Protein AF-A0A943AVC8-F1 (afdb_monomer_lite)

Foldseek 3Di:
DPPDDDDDDDADPDAALDPVLVCQLVVLVVQLVVLVVLLVVCPPPPDPVSNVVSVVSNVVSVVSSVRSVVNNCVNVVPDPVNVVVVVVVVVVVCVVVVND

Sequence (100 aa):
MTDGYLLNLRTFREVRDDKAQALKPLEEAAEVFGAWQELDSMRRSPFFSAWRDMRDDLIDECLDTVQATVNLLAAVGATQGEVDDAIRRMDERNGSRGRL

pLDDT: mean 92.87, std 8.9, range [49.62, 98.69]

Radius of gyration: 16.61 Å; chains: 1; bounding box: 35×37×43 Å

Secondary structure (DSSP, 8-state):
---------PPPSS---SHHHHHHHHHHHHHHHHHHHHHHHTTT-S-HHHHHHHHHHHHHHHHHHHHHHHHHHHHTT--HHHHHHHHHHHHHHHHTTT--

Structure (mmCIF, N/CA/C/O backbone):
data_AF-A0A943AVC8-F1
#
_entry.id   AF-A0A943AVC8-F1
#
loop_
_atom_site.group_PDB
_atom_site.id
_atom_site.type_symbol
_atom_site.label_atom_id
_atom_site.label_alt_id
_atom_site.label_comp_id
_atom_site.label_asym_id
_atom_site.label_entity_id
_atom_site.label_seq_id
_atom_site.pdbx_PDB_ins_code
_atom_site.Cartn_x
_atom_site.Cartn_y
_atom_site.Cartn_z
_atom_site.occupancy
_atom_site.B_iso_or_equiv
_atom_site.auth_seq_id
_atom_site.auth_comp_id
_atom_site.auth_asym_id
_atom_site.auth_atom_id
_atom_site.pdbx_PDB_model_num
ATOM 1 N N . MET A 1 1 ? 9.608 23.648 0.304 1.00 49.62 1 MET A N 1
ATOM 2 C CA . MET A 1 1 ? 9.099 22.336 0.737 1.00 49.62 1 MET A CA 1
ATOM 3 C C . MET A 1 1 ? 8.205 21.864 -0.381 1.00 49.62 1 MET A C 1
ATOM 5 O O . MET A 1 1 ? 7.349 22.631 -0.791 1.00 49.62 1 MET A O 1
ATOM 9 N N . THR A 1 2 ? 8.491 20.720 -0.990 1.00 51.84 2 THR A N 1
ATOM 10 C CA . THR A 1 2 ? 7.509 20.098 -1.880 1.00 51.84 2 THR A CA 1
ATOM 11 C C . THR A 1 2 ? 6.411 19.569 -0.980 1.00 51.84 2 THR A C 1
ATOM 13 O O . THR A 1 2 ? 6.636 18.598 -0.261 1.00 51.84 2 THR A O 1
ATOM 16 N N . ASP A 1 3 ? 5.285 20.273 -0.957 1.00 62.28 3 ASP A N 1
ATOM 17 C CA . ASP A 1 3 ? 4.059 19.801 -0.330 1.00 62.28 3 ASP A CA 1
ATOM 18 C C . ASP A 1 3 ? 3.796 18.400 -0.895 1.00 62.28 3 ASP A C 1
ATOM 20 O O . ASP A 1 3 ? 3.771 18.216 -2.114 1.00 62.28 3 ASP A O 1
ATOM 24 N N . GLY A 1 4 ? 3.766 17.390 -0.025 1.00 72.50 4 GLY A N 1
ATOM 25 C CA . GLY A 1 4 ? 3.562 16.004 -0.436 1.00 72.50 4 GLY A CA 1
ATOM 26 C C . GLY A 1 4 ? 2.222 15.802 -1.152 1.00 72.50 4 GLY A C 1
ATOM 27 O O . GLY A 1 4 ? 1.462 16.733 -1.409 1.00 72.50 4 GLY A O 1
ATOM 28 N N . TYR A 1 5 ? 1.893 14.554 -1.463 1.00 81.88 5 TYR A N 1
ATOM 29 C CA . TYR A 1 5 ? 0.612 14.233 -2.087 1.00 81.88 5 TYR A CA 1
ATOM 30 C C . TYR A 1 5 ? -0.495 14.113 -1.033 1.00 81.88 5 TYR A C 1
ATOM 32 O O . TYR A 1 5 ? -0.310 13.447 -0.016 1.00 81.88 5 TYR A O 1
ATOM 40 N N . LEU A 1 6 ? -1.664 14.702 -1.301 1.00 85.44 6 LEU A N 1
ATOM 41 C CA . LEU A 1 6 ? -2.903 14.376 -0.593 1.00 85.44 6 LEU A CA 1
ATOM 42 C C . LEU A 1 6 ? -3.672 13.343 -1.422 1.00 85.44 6 LEU A C 1
ATOM 44 O O . LEU A 1 6 ? -4.134 13.652 -2.520 1.00 85.44 6 LEU A O 1
ATOM 48 N N . LEU A 1 7 ? -3.810 12.125 -0.904 1.00 87.62 7 LEU A N 1
ATOM 49 C CA . LEU A 1 7 ? -4.532 11.041 -1.571 1.00 87.62 7 LEU A CA 1
ATOM 50 C C . LEU A 1 7 ? -5.940 10.914 -0.978 1.00 87.62 7 LEU A C 1
ATOM 52 O O . LEU A 1 7 ? -6.090 10.702 0.222 1.00 87.62 7 LEU A O 1
ATOM 56 N N . ASN A 1 8 ? -6.971 11.031 -1.818 1.00 89.75 8 ASN A N 1
ATOM 57 C CA . ASN A 1 8 ? -8.368 10.793 -1.446 1.00 89.75 8 ASN A CA 1
ATOM 58 C C . ASN A 1 8 ? -8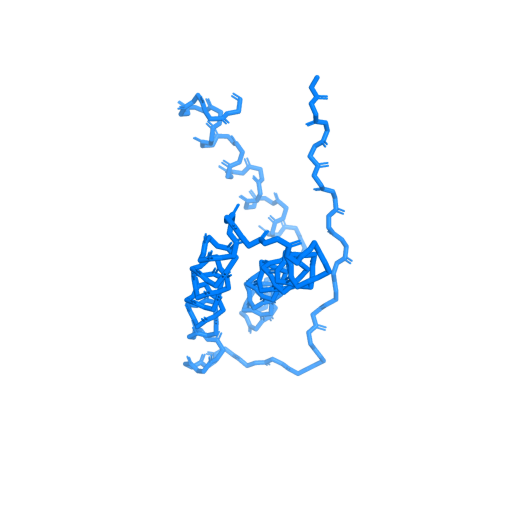.886 9.570 -2.211 1.00 89.75 8 ASN A C 1
ATOM 60 O O . ASN A 1 8 ? -9.223 9.664 -3.392 1.00 89.75 8 ASN A O 1
ATOM 64 N N . LEU A 1 9 ? -8.896 8.421 -1.539 1.00 89.81 9 LEU A N 1
ATOM 65 C CA . LEU A 1 9 ? -9.182 7.114 -2.125 1.00 89.81 9 LEU A CA 1
ATOM 66 C C . LEU A 1 9 ? -10.428 6.508 -1.477 1.00 89.81 9 LEU A C 1
ATOM 68 O O . LEU A 1 9 ? -10.741 6.774 -0.318 1.00 89.81 9 LEU A O 1
ATOM 72 N N . ARG A 1 10 ? -11.140 5.667 -2.229 1.00 93.69 10 ARG A N 1
ATOM 73 C CA . ARG A 1 10 ? -12.274 4.893 -1.711 1.00 93.69 10 ARG A CA 1
ATOM 74 C C . ARG A 1 10 ? -11.827 3.464 -1.454 1.00 93.69 10 ARG A C 1
ATOM 76 O O . ARG A 1 10 ? -11.099 2.896 -2.257 1.00 93.69 10 ARG A O 1
ATOM 83 N N . THR A 1 11 ? -12.308 2.864 -0.377 1.00 95.56 11 THR A N 1
ATOM 84 C CA . THR A 1 11 ? -12.153 1.425 -0.147 1.00 95.56 11 THR A CA 1
ATOM 85 C C . THR A 1 11 ? -13.081 0.634 -1.066 1.00 95.56 11 THR A C 1
ATOM 87 O O . THR A 1 11 ? -14.071 1.156 -1.598 1.00 95.56 11 THR A O 1
ATOM 90 N N . PHE A 1 12 ? -12.773 -0.645 -1.263 1.00 95.31 12 PHE A N 1
ATOM 91 C CA . PHE A 1 12 ? -13.685 -1.554 -1.949 1.00 95.31 12 PHE A CA 1
ATOM 92 C C . PHE A 1 12 ? -14.975 -1.732 -1.141 1.00 95.31 12 PHE A C 1
ATOM 94 O O . PHE A 1 12 ? -14.981 -1.648 0.086 1.00 95.31 12 PHE A O 1
ATOM 101 N N . ARG A 1 13 ? -16.089 -1.977 -1.845 1.00 93.75 13 ARG A N 1
ATOM 102 C CA . ARG A 1 13 ? -17.406 -2.173 -1.210 1.00 93.75 13 ARG A CA 1
ATOM 103 C C . ARG A 1 13 ? -17.430 -3.389 -0.290 1.00 93.75 13 ARG A C 1
ATOM 105 O O . ARG A 1 13 ? -18.134 -3.377 0.712 1.00 93.75 13 ARG A O 1
ATOM 112 N N . GLU A 1 14 ? -16.686 -4.422 -0.665 1.00 93.75 14 GLU A N 1
ATOM 113 C CA . GLU A 1 14 ? -16.579 -5.679 0.060 1.00 93.75 14 GLU A CA 1
ATOM 114 C C . GLU A 1 14 ? -15.099 -5.965 0.299 1.00 93.75 14 GLU A C 1
ATOM 116 O O . GLU A 1 14 ? -14.315 -6.050 -0.644 1.00 93.75 14 GLU A O 1
ATOM 121 N N . VAL A 1 15 ? -14.731 -6.090 1.570 1.00 95.62 15 VAL A N 1
ATOM 122 C CA . VAL A 1 15 ? -13.395 -6.466 2.038 1.00 95.62 15 VAL A CA 1
ATOM 123 C C . VAL A 1 15 ? -13.552 -7.495 3.154 1.00 95.62 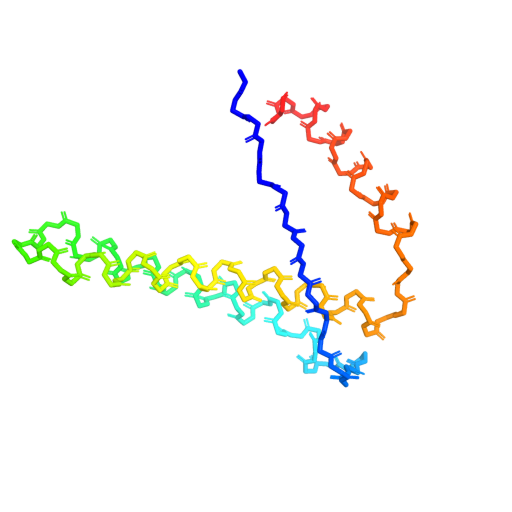15 VAL A C 1
ATOM 125 O O . VAL A 1 15 ? -14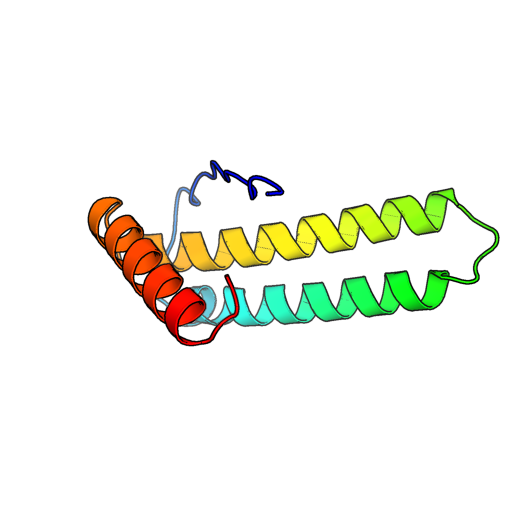.576 -7.518 3.843 1.00 95.62 15 VAL A O 1
ATOM 128 N N . ARG A 1 16 ? -12.564 -8.375 3.317 1.00 95.50 16 ARG A N 1
ATOM 129 C CA . ARG A 1 16 ? -12.553 -9.425 4.347 1.00 95.50 16 ARG A CA 1
ATOM 130 C C . ARG A 1 16 ? -11.189 -9.459 5.006 1.00 95.50 16 ARG A C 1
ATOM 132 O O . ARG A 1 16 ? -10.190 -9.330 4.316 1.00 95.50 16 ARG A O 1
ATOM 139 N N . ASP A 1 17 ? -11.125 -9.655 6.312 1.00 96.25 17 ASP A N 1
ATOM 140 C CA . ASP A 1 17 ? -9.880 -9.766 7.083 1.00 96.25 17 ASP A CA 1
ATOM 141 C C . ASP A 1 17 ? -9.245 -11.163 6.961 1.00 96.25 17 ASP A C 1
ATOM 143 O O . ASP A 1 17 ? -8.782 -11.762 7.930 1.00 96.25 17 ASP A O 1
ATOM 147 N N . ASP A 1 18 ? -9.233 -11.707 5.745 1.00 97.69 18 ASP A N 1
ATOM 148 C CA . ASP A 1 18 ? -8.696 -13.028 5.466 1.00 97.69 18 ASP A CA 1
ATOM 149 C C . ASP A 1 18 ? -7.256 -12.975 4.937 1.00 97.69 18 ASP A C 1
ATOM 151 O O . ASP A 1 18 ? -6.661 -11.924 4.675 1.00 97.69 18 ASP A O 1
ATOM 155 N N . LYS A 1 19 ? -6.668 -14.163 4.781 1.00 97.88 19 LYS A N 1
ATOM 156 C CA . LYS A 1 19 ? -5.303 -14.310 4.276 1.00 97.88 19 LYS A CA 1
ATOM 157 C C . LYS A 1 19 ? -5.126 -13.691 2.886 1.00 97.88 19 LYS A C 1
ATOM 159 O O . LYS A 1 19 ? -4.040 -13.193 2.610 1.00 97.88 19 LYS A O 1
ATOM 164 N N . ALA A 1 20 ? -6.137 -13.745 2.018 1.00 97.25 20 ALA A N 1
ATOM 165 C CA . ALA A 1 20 ? -6.018 -13.207 0.667 1.00 97.25 20 ALA A CA 1
ATOM 166 C C . ALA A 1 20 ? -5.914 -11.678 0.715 1.00 97.25 20 ALA A C 1
ATOM 168 O O . ALA A 1 20 ? -4.997 -11.106 0.131 1.00 97.25 20 ALA A O 1
ATOM 169 N N . GLN A 1 21 ? -6.765 -11.021 1.507 1.00 97.75 21 GLN A N 1
ATOM 170 C CA . GLN A 1 21 ? -6.686 -9.572 1.698 1.00 97.75 21 GLN A CA 1
ATOM 171 C C . GLN A 1 21 ? -5.371 -9.139 2.360 1.00 97.75 21 GLN A C 1
ATOM 173 O O . GLN A 1 21 ? -4.810 -8.110 1.987 1.00 97.75 21 GLN A O 1
ATOM 178 N N . ALA A 1 22 ? -4.866 -9.915 3.325 1.00 97.88 22 ALA A N 1
ATOM 179 C CA . ALA A 1 22 ? -3.602 -9.629 4.003 1.00 97.88 22 ALA A CA 1
ATOM 180 C C . ALA A 1 22 ? -2.364 -9.835 3.109 1.00 97.88 22 ALA A C 1
ATOM 182 O O . ALA A 1 22 ? -1.339 -9.195 3.339 1.00 97.88 22 ALA A O 1
ATOM 183 N N . LEU A 1 23 ? -2.443 -10.718 2.106 1.00 98.50 23 LEU A N 1
ATOM 184 C CA . LEU A 1 23 ? -1.371 -10.930 1.129 1.00 98.50 23 LEU A CA 1
ATOM 185 C C . LEU A 1 23 ? -1.317 -9.829 0.072 1.00 98.50 23 LEU A C 1
ATOM 187 O O . LEU A 1 23 ? -0.223 -9.507 -0.383 1.00 98.50 23 LEU A O 1
ATOM 191 N N . LYS A 1 24 ? -2.458 -9.224 -0.277 1.00 98.25 24 LYS A N 1
ATOM 192 C CA . LYS A 1 24 ? -2.540 -8.289 -1.402 1.00 98.25 24 LYS A CA 1
ATOM 193 C C . LYS A 1 24 ? -1.509 -7.150 -1.342 1.00 98.25 24 LYS A C 1
ATOM 195 O O . LYS A 1 24 ? -0.807 -6.985 -2.327 1.00 98.25 24 LYS A O 1
ATOM 200 N N . PRO A 1 25 ? -1.270 -6.453 -0.208 1.00 98.56 25 PRO A N 1
ATOM 201 C CA . PRO A 1 25 ? -0.231 -5.417 -0.149 1.00 98.56 25 PRO A CA 1
ATOM 202 C C . PRO A 1 25 ? 1.182 -5.900 -0.512 1.00 98.56 25 PRO A C 1
ATOM 204 O O . PRO A 1 25 ? 1.982 -5.115 -1.010 1.00 98.56 25 PRO A O 1
ATOM 207 N N . LEU A 1 26 ? 1.510 -7.169 -0.243 1.00 98.56 26 LEU A N 1
ATOM 208 C CA . LEU A 1 26 ? 2.792 -7.760 -0.634 1.00 98.56 26 LEU A CA 1
ATOM 209 C C . LEU A 1 26 ? 2.834 -8.069 -2.136 1.00 98.56 26 LEU A C 1
ATOM 211 O O . LEU A 1 26 ? 3.883 -7.889 -2.748 1.00 98.56 26 LEU A O 1
ATOM 215 N N . GLU A 1 27 ? 1.725 -8.550 -2.698 1.00 98.69 27 GLU A N 1
ATOM 216 C CA . GLU A 1 27 ? 1.590 -8.830 -4.132 1.00 98.69 27 GLU A CA 1
ATOM 217 C C . GLU A 1 27 ? 1.740 -7.537 -4.946 1.00 98.69 27 GLU A C 1
ATOM 219 O O . GLU A 1 27 ? 2.650 -7.467 -5.766 1.00 98.69 27 GLU A O 1
ATOM 224 N N . GLU A 1 28 ? 0.985 -6.485 -4.608 1.00 98.62 28 GLU A N 1
ATOM 225 C CA . GLU A 1 28 ? 1.083 -5.181 -5.293 1.00 98.62 28 GLU A CA 1
ATOM 226 C C . GLU A 1 28 ? 2.493 -4.578 -5.160 1.00 98.62 28 GLU A C 1
ATOM 228 O O . GLU A 1 28 ? 3.069 -4.049 -6.105 1.00 98.62 28 GLU A O 1
ATOM 233 N N . ALA A 1 29 ? 3.124 -4.703 -3.983 1.00 98.56 29 ALA A N 1
ATOM 234 C CA . ALA A 1 29 ? 4.491 -4.218 -3.794 1.00 98.56 29 ALA A CA 1
ATOM 235 C C . ALA A 1 29 ? 5.515 -4.978 -4.660 1.00 98.56 29 ALA A C 1
ATOM 237 O O . ALA A 1 29 ? 6.558 -4.421 -5.018 1.00 98.56 29 ALA A O 1
ATOM 238 N N . ALA A 1 30 ? 5.250 -6.248 -4.984 1.00 98.69 30 ALA A N 1
ATOM 239 C CA . ALA A 1 30 ? 6.061 -7.006 -5.929 1.00 98.69 30 ALA A CA 1
ATOM 240 C C . ALA A 1 30 ? 5.808 -6.549 -7.376 1.00 98.69 30 ALA A C 1
ATOM 242 O O . ALA A 1 30 ? 6.764 -6.466 -8.150 1.00 98.69 30 ALA A O 1
ATOM 243 N N . GLU A 1 31 ? 4.568 -6.197 -7.718 1.00 98.62 31 GLU A N 1
ATOM 244 C CA . GLU A 1 31 ? 4.188 -5.650 -9.027 1.00 98.62 31 GLU A CA 1
ATOM 245 C C . GLU A 1 31 ? 4.819 -4.265 -9.262 1.00 98.62 31 GLU A C 1
ATOM 247 O O . GLU A 1 31 ? 5.431 -4.055 -10.309 1.00 98.62 31 GLU A O 1
ATOM 252 N N . VAL A 1 32 ? 4.888 -3.395 -8.241 1.00 98.69 32 VAL A N 1
ATOM 253 C CA . VAL A 1 32 ? 5.680 -2.143 -8.279 1.00 98.69 32 VAL A CA 1
ATOM 254 C C . VAL A 1 32 ? 7.133 -2.404 -8.673 1.00 98.69 32 VAL A C 1
ATOM 256 O O . VAL A 1 32 ? 7.713 -1.680 -9.489 1.00 98.69 32 VAL A O 1
ATOM 259 N N . PHE A 1 33 ? 7.756 -3.426 -8.080 1.00 98.25 33 PHE A N 1
ATOM 260 C CA . PHE A 1 33 ? 9.134 -3.768 -8.418 1.00 98.25 33 PHE A CA 1
ATOM 261 C C . PHE A 1 33 ? 9.247 -4.275 -9.861 1.00 98.25 33 PHE A C 1
ATOM 263 O O . PHE A 1 33 ? 10.165 -3.857 -10.567 1.00 98.25 33 PHE A O 1
ATOM 270 N N . GLY A 1 34 ? 8.306 -5.108 -10.312 1.00 97.81 34 GLY A N 1
ATOM 271 C CA . GLY A 1 34 ? 8.221 -5.573 -11.698 1.00 97.81 34 GLY A CA 1
ATOM 272 C C . GLY A 1 34 ? 8.104 -4.418 -12.697 1.00 97.81 34 GLY A C 1
ATOM 273 O O . GLY A 1 34 ? 8.955 -4.285 -13.577 1.00 97.81 34 GLY A O 1
ATOM 274 N N . ALA A 1 35 ? 7.139 -3.518 -12.499 1.00 97.38 35 ALA A N 1
ATOM 275 C CA . ALA A 1 35 ? 6.940 -2.343 -13.346 1.00 97.38 35 ALA A CA 1
ATOM 276 C C . ALA A 1 35 ? 8.180 -1.433 -13.377 1.00 97.38 35 ALA A C 1
ATOM 278 O O . ALA A 1 35 ? 8.571 -0.911 -14.425 1.00 97.38 35 ALA A O 1
ATOM 279 N N . TRP A 1 36 ? 8.881 -1.287 -12.246 1.00 97.56 36 TRP A N 1
ATOM 280 C CA . TRP A 1 36 ? 10.145 -0.553 -12.221 1.00 97.56 36 TRP A CA 1
ATOM 281 C C . TRP A 1 36 ? 11.234 -1.227 -13.070 1.00 97.56 36 TRP A C 1
ATOM 283 O O . TRP A 1 36 ? 11.969 -0.526 -13.771 1.00 97.56 36 TRP A O 1
ATOM 293 N N . GLN A 1 37 ? 11.353 -2.560 -13.034 1.00 96.44 37 GLN A N 1
ATOM 294 C CA . GLN A 1 37 ? 12.326 -3.290 -13.858 1.00 96.44 37 GLN A CA 1
ATOM 295 C C . GLN A 1 37 ? 12.047 -3.096 -15.351 1.00 96.44 37 GLN A C 1
ATOM 297 O O . GLN A 1 37 ? 12.980 -2.881 -16.133 1.00 96.44 37 GLN A O 1
ATOM 302 N N . GLU A 1 38 ? 10.777 -3.128 -15.747 1.00 93.38 38 GLU A N 1
ATOM 303 C CA . GLU A 1 38 ? 10.373 -2.877 -17.128 1.00 93.38 38 GLU A CA 1
ATOM 304 C C . GLU A 1 38 ? 10.703 -1.438 -17.551 1.00 93.38 38 GLU A C 1
ATOM 306 O O . GLU A 1 38 ? 11.345 -1.230 -18.588 1.00 93.38 38 GLU A O 1
ATOM 311 N N . LEU A 1 39 ? 10.394 -0.447 -16.708 1.00 93.00 39 LEU A N 1
ATOM 312 C CA . LEU A 1 39 ? 10.739 0.956 -16.951 1.00 93.00 39 LEU A CA 1
ATOM 313 C C . LEU A 1 39 ? 12.256 1.175 -17.069 1.00 93.00 39 LEU A C 1
ATOM 315 O O . LEU A 1 39 ? 12.714 1.899 -17.961 1.00 93.00 39 LEU A O 1
ATOM 319 N N . ASP A 1 40 ? 13.051 0.561 -16.188 1.00 92.62 40 ASP A N 1
ATOM 320 C CA . ASP A 1 40 ? 14.513 0.679 -16.211 1.00 92.62 40 ASP A CA 1
ATOM 321 C C . ASP A 1 40 ? 15.112 0.039 -17.471 1.00 92.62 40 ASP A C 1
ATOM 323 O O . ASP A 1 40 ? 15.999 0.625 -18.101 1.00 92.62 40 ASP A O 1
ATOM 327 N N . SER A 1 41 ? 14.562 -1.093 -17.925 1.00 89.38 41 SER A N 1
ATOM 328 C CA . SER A 1 41 ? 14.977 -1.735 -19.180 1.00 89.38 41 SER A CA 1
ATOM 329 C C . SER A 1 41 ? 14.797 -0.816 -20.400 1.00 89.38 41 SER A C 1
ATOM 331 O O . SER A 1 41 ? 15.607 -0.833 -21.333 1.00 89.38 41 SER A O 1
ATOM 333 N N . MET A 1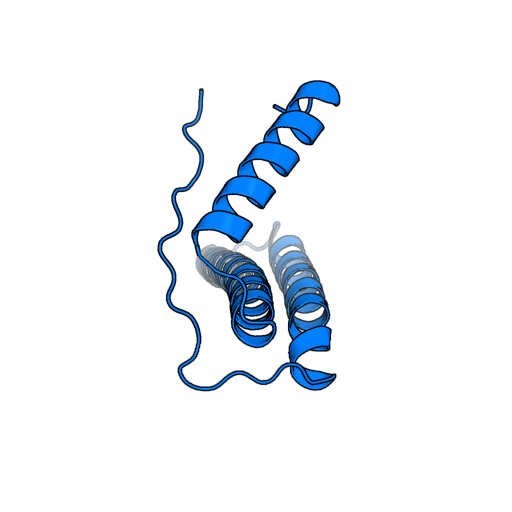 42 ? 13.794 0.068 -20.354 1.00 85.62 42 MET A N 1
ATOM 334 C CA . MET A 1 42 ? 13.474 1.035 -21.405 1.00 85.62 42 MET A CA 1
ATOM 335 C C . MET A 1 42 ? 14.230 2.360 -21.275 1.00 85.62 42 MET A C 1
ATOM 337 O O . MET A 1 42 ? 14.139 3.205 -22.165 1.00 85.62 42 MET A O 1
ATOM 341 N N . ARG A 1 43 ? 15.035 2.561 -20.224 1.00 80.12 43 ARG A N 1
ATOM 342 C CA . ARG A 1 43 ? 15.726 3.835 -19.943 1.00 80.12 43 ARG A CA 1
ATOM 343 C C . ARG A 1 43 ? 16.664 4.301 -21.066 1.00 80.12 43 ARG A C 1
ATOM 345 O O . ARG A 1 43 ? 16.980 5.485 -21.151 1.00 80.12 43 ARG A O 1
ATOM 352 N N . ARG A 1 44 ? 17.124 3.383 -21.924 1.00 80.62 44 ARG A N 1
ATOM 353 C CA . ARG A 1 44 ? 17.963 3.671 -23.106 1.00 80.62 44 ARG A CA 1
ATOM 354 C C . ARG A 1 44 ? 17.237 3.471 -24.442 1.00 80.62 44 ARG A C 1
ATOM 356 O O . ARG A 1 44 ? 17.875 3.542 -25.490 1.00 80.62 44 ARG A O 1
ATOM 363 N N . SER A 1 45 ? 15.936 3.192 -24.414 1.00 80.19 45 SER A N 1
ATOM 364 C CA . SER A 1 45 ? 15.129 2.990 -25.614 1.00 80.19 45 SER A CA 1
ATOM 365 C C . SER A 1 45 ? 14.957 4.309 -26.381 1.00 80.19 45 SER A C 1
ATOM 367 O O . SER A 1 45 ? 14.724 5.348 -25.761 1.00 80.19 45 SER A O 1
ATOM 369 N N . PRO A 1 46 ? 15.026 4.305 -27.725 1.00 80.88 46 PRO A N 1
ATOM 370 C CA . PRO A 1 46 ? 14.710 5.483 -28.532 1.00 80.88 46 PRO A CA 1
ATOM 371 C C . PRO A 1 46 ? 13.195 5.767 -28.610 1.00 80.88 46 PRO A C 1
ATOM 373 O O . PRO A 1 46 ? 12.795 6.801 -29.146 1.00 80.88 46 PRO A O 1
ATOM 376 N N . PHE A 1 47 ? 12.341 4.872 -28.097 1.00 84.31 47 PHE A N 1
ATOM 377 C CA . PHE A 1 47 ? 10.883 4.982 -28.181 1.00 84.31 47 PHE A CA 1
ATOM 378 C C . PHE A 1 47 ? 10.289 5.660 -26.938 1.00 84.31 47 PHE A C 1
ATOM 380 O O . PHE A 1 47 ? 9.983 5.014 -25.939 1.00 84.31 47 PHE A O 1
ATOM 387 N N . PHE A 1 48 ? 10.088 6.978 -27.015 1.00 79.31 48 PHE A N 1
ATOM 388 C CA . PHE A 1 48 ? 9.583 7.787 -25.897 1.00 79.31 48 PHE A CA 1
ATOM 389 C C . PHE A 1 48 ? 8.151 7.435 -25.448 1.00 79.31 48 PHE A C 1
ATOM 391 O O . PHE A 1 48 ? 7.842 7.567 -24.267 1.00 79.31 48 PHE A O 1
ATOM 398 N N . SER A 1 49 ? 7.279 6.983 -26.357 1.00 83.56 49 SER A N 1
ATOM 399 C CA . SER A 1 49 ? 5.912 6.570 -26.001 1.00 83.56 49 SER A CA 1
ATOM 400 C C . SER A 1 49 ? 5.912 5.342 -25.091 1.00 83.56 49 SER A C 1
ATOM 402 O O . SER A 1 49 ? 5.305 5.387 -24.033 1.00 83.56 49 SER A O 1
ATOM 404 N N . ALA A 1 50 ? 6.698 4.317 -25.432 1.00 79.12 50 ALA A N 1
ATOM 405 C CA . ALA A 1 50 ? 6.818 3.103 -24.625 1.00 79.12 50 ALA A CA 1
ATOM 406 C C . ALA A 1 50 ? 7.365 3.386 -23.216 1.00 79.12 50 ALA A C 1
ATOM 408 O O . ALA A 1 50 ? 6.953 2.759 -22.249 1.00 79.12 50 ALA A O 1
ATOM 409 N N . TRP A 1 51 ? 8.276 4.358 -23.082 1.00 86.19 51 TRP A N 1
ATOM 410 C CA . TRP A 1 51 ? 8.755 4.788 -21.767 1.00 86.19 51 TRP A CA 1
ATOM 411 C C . TRP A 1 51 ? 7.668 5.489 -20.943 1.00 86.19 51 TRP A C 1
ATOM 413 O O . TRP A 1 51 ? 7.618 5.314 -19.728 1.00 86.19 51 TRP A O 1
ATOM 423 N N . ARG A 1 52 ? 6.818 6.303 -21.584 1.00 86.56 52 ARG A N 1
ATOM 424 C CA . ARG A 1 52 ? 5.710 6.980 -20.901 1.00 86.56 52 ARG A CA 1
ATOM 425 C C . ARG A 1 52 ? 4.694 5.966 -20.389 1.00 86.56 52 ARG A C 1
ATOM 427 O O . ARG A 1 52 ? 4.361 6.049 -19.216 1.00 86.56 52 ARG A O 1
ATOM 434 N N . ASP A 1 53 ? 4.274 5.034 -21.239 1.00 88.62 53 ASP A N 1
ATOM 435 C CA . ASP A 1 53 ? 3.290 4.010 -20.876 1.00 88.62 53 ASP A CA 1
ATOM 436 C C . ASP A 1 53 ? 3.791 3.214 -19.657 1.00 88.62 53 ASP A C 1
ATOM 438 O O . ASP A 1 53 ? 3.133 3.175 -18.627 1.00 88.62 53 ASP A O 1
ATOM 442 N N . MET A 1 54 ? 5.050 2.769 -19.689 1.00 90.75 54 MET A N 1
ATOM 443 C CA . MET A 1 54 ? 5.663 2.026 -18.581 1.00 90.75 54 MET A CA 1
ATOM 444 C C . MET A 1 54 ? 5.835 2.844 -17.290 1.00 90.75 54 MET A C 1
ATOM 446 O O . MET A 1 54 ? 5.895 2.315 -16.179 1.00 90.75 54 MET A O 1
ATOM 450 N N . ARG A 1 55 ? 5.978 4.167 -17.414 1.00 94.31 55 ARG A N 1
ATOM 451 C CA . ARG A 1 55 ? 6.018 5.056 -16.251 1.00 94.31 55 ARG A CA 1
ATOM 452 C C . ARG A 1 55 ? 4.636 5.172 -15.618 1.00 94.31 55 ARG A C 1
ATOM 454 O O . ARG A 1 55 ? 4.566 5.285 -14.396 1.00 94.31 55 ARG A O 1
ATOM 461 N N . ASP A 1 56 ? 3.592 5.224 -16.435 1.00 95.38 56 ASP A N 1
ATOM 462 C CA . ASP A 1 56 ? 2.217 5.281 -15.955 1.00 95.38 56 ASP A CA 1
ATOM 463 C C . ASP A 1 56 ? 1.852 3.945 -15.283 1.00 95.38 56 ASP A C 1
ATOM 465 O O . ASP A 1 56 ? 1.375 3.984 -14.153 1.00 95.38 56 ASP A O 1
ATOM 469 N N . ASP A 1 57 ? 2.267 2.802 -15.847 1.00 96.38 57 ASP A N 1
ATOM 470 C CA . ASP A 1 57 ? 2.131 1.481 -15.208 1.00 96.38 57 ASP A CA 1
ATOM 471 C C . ASP A 1 57 ? 2.794 1.449 -13.818 1.00 96.38 57 ASP A C 1
ATOM 473 O O . ASP A 1 57 ? 2.170 1.088 -12.827 1.00 96.38 57 ASP A O 1
ATOM 477 N N . LEU A 1 58 ? 4.038 1.934 -13.685 1.00 97.75 58 LEU A N 1
ATOM 478 C CA . LEU A 1 58 ? 4.701 2.021 -12.374 1.00 97.75 58 LEU A CA 1
ATOM 479 C C . LEU A 1 58 ? 3.929 2.895 -11.366 1.00 97.75 58 LEU A C 1
ATOM 481 O O . LEU A 1 58 ? 3.978 2.639 -10.160 1.00 97.75 58 LEU A O 1
ATOM 485 N N . ILE A 1 59 ? 3.270 3.961 -11.826 1.00 97.06 59 ILE A N 1
ATOM 486 C CA . ILE A 1 59 ? 2.455 4.815 -10.954 1.00 97.06 59 ILE A CA 1
ATOM 487 C C . ILE A 1 59 ? 1.189 4.074 -10.532 1.00 97.06 59 ILE A C 1
ATOM 489 O O . ILE A 1 59 ? 0.852 4.129 -9.350 1.00 97.06 59 ILE A O 1
ATOM 493 N N . ASP A 1 60 ? 0.529 3.378 -11.450 1.00 97.75 60 ASP A N 1
ATOM 494 C CA . ASP A 1 60 ? -0.676 2.607 -11.156 1.00 97.75 60 ASP A CA 1
ATOM 495 C C . ASP A 1 60 ? -0.379 1.514 -10.120 1.00 97.75 60 ASP A C 1
ATOM 497 O O . ASP A 1 60 ? -1.029 1.494 -9.077 1.00 97.75 60 ASP A O 1
ATOM 501 N N . GLU A 1 61 ? 0.712 0.759 -10.275 1.00 98.50 61 GLU A N 1
ATOM 502 C CA . GLU A 1 61 ? 1.135 -0.249 -9.286 1.00 98.50 61 GLU A CA 1
ATOM 503 C C . GLU A 1 61 ? 1.440 0.365 -7.902 1.00 98.50 61 GLU A C 1
ATOM 505 O O . GLU A 1 61 ? 1.146 -0.202 -6.839 1.00 98.50 61 GLU A O 1
ATOM 510 N N . CYS A 1 62 ? 2.013 1.579 -7.872 1.00 98.19 62 CYS A N 1
ATOM 511 C CA . CYS A 1 62 ? 2.216 2.304 -6.613 1.00 98.19 62 CYS A CA 1
ATOM 512 C C . CYS A 1 62 ? 0.879 2.633 -5.935 1.00 98.19 62 CYS A C 1
ATOM 514 O O . CYS A 1 62 ? 0.772 2.568 -4.706 1.00 98.19 62 CYS A O 1
ATOM 516 N N . LEU A 1 63 ? -0.130 3.020 -6.716 1.00 97.75 63 LEU A N 1
ATOM 517 C CA . LEU A 1 63 ? -1.457 3.367 -6.218 1.00 97.75 63 LEU A CA 1
ATOM 518 C C . LEU A 1 63 ? -2.259 2.120 -5.829 1.00 97.75 63 LEU A C 1
ATOM 520 O O . LEU A 1 63 ? -2.949 2.167 -4.808 1.00 97.75 63 LEU A O 1
ATOM 524 N N . ASP A 1 64 ? -2.097 1.004 -6.534 1.00 98.12 64 ASP A N 1
ATOM 525 C CA . ASP A 1 64 ? -2.696 -0.281 -6.175 1.00 98.12 64 ASP A CA 1
ATOM 526 C C . ASP A 1 64 ? -2.112 -0.821 -4.864 1.00 98.12 64 ASP A C 1
ATOM 528 O O . ASP A 1 64 ? -2.859 -1.249 -3.980 1.00 98.12 64 ASP A O 1
ATOM 532 N N . THR A 1 65 ? -0.813 -0.624 -4.616 1.00 98.44 65 THR A N 1
ATOM 533 C CA . THR A 1 65 ? -0.196 -0.910 -3.306 1.00 98.44 65 THR A CA 1
ATOM 534 C C . THR A 1 65 ? -0.824 -0.086 -2.171 1.00 98.44 65 THR A C 1
ATOM 536 O O . THR A 1 65 ? -1.109 -0.606 -1.078 1.00 98.44 65 THR A O 1
ATOM 539 N N . VAL A 1 66 ? -1.074 1.209 -2.404 1.00 97.50 66 VAL A N 1
ATOM 540 C CA . VAL A 1 66 ? -1.777 2.070 -1.436 1.00 97.50 66 VAL A CA 1
ATOM 541 C C . VAL A 1 66 ? -3.216 1.585 -1.242 1.00 97.50 66 VAL A C 1
ATOM 543 O O . VAL A 1 66 ? -3.664 1.447 -0.101 1.00 97.50 66 VAL A O 1
ATOM 546 N N . GLN A 1 67 ? -3.930 1.273 -2.323 1.00 98.00 67 GLN A N 1
ATOM 547 C CA . GLN A 1 67 ? -5.305 0.781 -2.293 1.00 98.00 67 GLN A CA 1
ATOM 548 C C . GLN A 1 67 ? -5.418 -0.547 -1.534 1.00 98.00 67 GLN A C 1
ATOM 550 O O . GLN A 1 67 ? -6.315 -0.694 -0.704 1.00 98.00 67 GLN A O 1
ATOM 555 N N . ALA A 1 68 ? -4.499 -1.492 -1.746 1.00 98.12 68 ALA A N 1
ATOM 556 C CA . ALA A 1 68 ? -4.450 -2.761 -1.025 1.00 98.12 68 ALA A CA 1
ATOM 557 C C . ALA A 1 68 ? -4.220 -2.550 0.476 1.00 98.12 68 ALA A C 1
ATOM 559 O O . ALA A 1 68 ? -4.884 -3.183 1.302 1.00 98.12 68 ALA A O 1
ATOM 560 N N . THR A 1 69 ? -3.345 -1.609 0.840 1.00 97.88 69 THR A N 1
ATOM 561 C CA . THR A 1 69 ? -3.106 -1.232 2.241 1.00 97.88 69 THR A CA 1
ATOM 562 C C . THR A 1 69 ? -4.360 -0.626 2.878 1.00 97.88 69 THR A C 1
ATOM 564 O O . THR A 1 69 ? -4.759 -1.023 3.973 1.00 97.88 69 THR A O 1
ATOM 567 N N . VAL A 1 70 ? -5.025 0.302 2.185 1.00 97.25 70 VAL A N 1
ATOM 568 C CA . VAL A 1 70 ? -6.255 0.956 2.661 1.00 97.25 70 VAL A CA 1
ATOM 569 C C . VAL A 1 70 ? -7.424 -0.033 2.746 1.00 97.25 70 VAL A C 1
ATOM 571 O O . VAL A 1 70 ? -8.190 0.001 3.707 1.00 97.25 70 VAL A O 1
ATOM 574 N N . ASN A 1 71 ? -7.536 -0.968 1.802 1.00 98.25 71 ASN A N 1
ATOM 575 C CA . ASN A 1 71 ? -8.524 -2.045 1.850 1.00 98.25 71 ASN A CA 1
ATOM 576 C C . ASN A 1 71 ? -8.280 -2.996 3.026 1.00 98.25 71 ASN A C 1
ATOM 578 O O . ASN A 1 71 ? -9.242 -3.416 3.661 1.00 98.25 71 ASN A O 1
ATOM 582 N N . LEU A 1 72 ? -7.021 -3.296 3.363 1.00 98.31 72 LEU A N 1
ATOM 583 C CA . LEU A 1 72 ? -6.698 -4.091 4.548 1.00 98.31 72 LEU A CA 1
ATOM 584 C C . LEU A 1 72 ? -7.050 -3.347 5.847 1.00 98.31 72 LEU A C 1
ATOM 586 O O . LEU A 1 72 ? -7.603 -3.959 6.757 1.00 98.31 72 LEU A O 1
ATOM 590 N N . LEU A 1 73 ? -6.806 -2.033 5.926 1.00 97.75 73 LEU A N 1
ATOM 591 C CA . LEU A 1 73 ? -7.259 -1.204 7.054 1.00 97.75 73 LEU A CA 1
ATOM 592 C C . LEU A 1 73 ? -8.787 -1.244 7.203 1.00 97.75 73 LEU A C 1
ATOM 594 O O . LEU A 1 73 ? -9.299 -1.432 8.306 1.00 97.75 73 LEU A O 1
ATOM 598 N N . ALA A 1 74 ? -9.515 -1.128 6.093 1.00 97.62 74 ALA A N 1
ATOM 599 C CA . ALA A 1 74 ? -10.969 -1.245 6.093 1.00 97.62 74 ALA A CA 1
ATOM 600 C C . ALA A 1 74 ? -11.442 -2.650 6.497 1.00 97.62 74 ALA A C 1
ATOM 602 O O . ALA A 1 74 ? -12.411 -2.773 7.243 1.00 97.62 74 ALA A O 1
ATOM 603 N N . ALA A 1 75 ? -10.745 -3.699 6.052 1.00 98.06 75 ALA A N 1
ATOM 604 C CA . ALA A 1 75 ? -11.059 -5.088 6.378 1.00 98.06 75 ALA A CA 1
ATOM 605 C C . ALA A 1 75 ? -10.968 -5.369 7.882 1.00 98.06 75 ALA A C 1
ATOM 607 O O . ALA A 1 75 ? -11.833 -6.047 8.427 1.00 98.06 75 ALA A O 1
ATOM 608 N N . VAL A 1 76 ? -9.966 -4.798 8.561 1.00 97.94 76 VAL A N 1
ATOM 609 C CA . VAL A 1 76 ? -9.824 -4.906 10.025 1.00 97.94 76 VAL A CA 1
ATOM 610 C C . VAL A 1 76 ? -10.719 -3.926 10.796 1.00 97.94 76 VAL A C 1
ATOM 612 O O . VAL A 1 76 ? -10.658 -3.875 12.022 1.00 97.94 76 VAL A O 1
ATOM 615 N N . GLY A 1 77 ? -11.549 -3.142 10.098 1.00 97.38 77 GLY A N 1
ATOM 616 C CA . GLY A 1 77 ? -12.491 -2.201 10.701 1.00 97.38 77 GLY A CA 1
ATOM 617 C C . GLY A 1 77 ? -11.858 -0.922 11.250 1.00 97.38 77 GLY A C 1
ATOM 618 O O . GLY A 1 77 ? -12.473 -0.272 12.093 1.00 97.38 77 GLY A O 1
ATOM 619 N N . ALA A 1 78 ? -10.655 -0.553 10.794 1.00 97.75 78 ALA A N 1
ATOM 620 C CA . ALA A 1 78 ? -9.989 0.662 11.250 1.00 97.75 78 ALA A CA 1
ATOM 621 C C . ALA A 1 78 ? -10.826 1.904 10.915 1.00 97.75 78 ALA A C 1
ATOM 623 O O . ALA A 1 78 ? -11.272 2.106 9.782 1.00 97.75 78 ALA A O 1
ATOM 624 N N . THR A 1 79 ? -11.022 2.758 11.910 1.00 96.62 79 THR A N 1
ATOM 625 C CA . THR A 1 79 ? -11.726 4.031 11.751 1.00 96.62 79 THR A CA 1
ATOM 626 C C . THR A 1 79 ? -10.800 5.113 11.196 1.00 96.62 79 THR A C 1
ATOM 628 O O . THR A 1 79 ? -9.579 5.036 11.331 1.00 96.62 79 THR A O 1
ATOM 631 N N . GLN A 1 80 ? -11.377 6.183 10.634 1.00 94.19 80 GLN A N 1
ATOM 632 C CA . GLN A 1 80 ? -10.598 7.342 10.177 1.00 94.19 80 GLN A CA 1
ATOM 633 C C . GLN A 1 80 ? -9.696 7.900 11.290 1.00 94.19 80 GLN A C 1
ATOM 635 O O . GLN A 1 80 ? -8.519 8.141 11.053 1.00 94.19 80 GLN A O 1
ATOM 640 N N . GLY A 1 81 ? -10.217 8.034 12.517 1.00 97.25 81 GLY A N 1
ATOM 641 C CA . GLY A 1 81 ? -9.450 8.571 13.644 1.00 97.25 81 GLY A CA 1
ATOM 642 C C . GLY A 1 81 ? -8.240 7.711 14.019 1.00 97.25 81 GLY A C 1
ATOM 643 O O . GLY A 1 81 ? -7.169 8.247 14.289 1.00 97.25 81 GLY A O 1
ATOM 644 N N . GLU A 1 82 ? -8.369 6.381 13.979 1.00 98.25 82 GLU A N 1
ATOM 645 C CA . GLU A 1 82 ? -7.246 5.470 14.242 1.00 98.25 82 GLU A CA 1
ATOM 646 C C . GLU A 1 82 ? -6.168 5.548 13.157 1.00 98.25 82 GLU A C 1
ATOM 648 O O . GLU A 1 82 ? -4.972 5.472 13.465 1.00 98.25 82 GLU A O 1
ATOM 653 N N . VAL A 1 83 ? -6.582 5.717 11.897 1.00 96.50 83 VAL A N 1
ATOM 654 C CA . VAL A 1 83 ? -5.674 5.908 10.760 1.00 96.50 83 VAL A CA 1
ATOM 655 C C . VAL A 1 83 ? -4.958 7.257 10.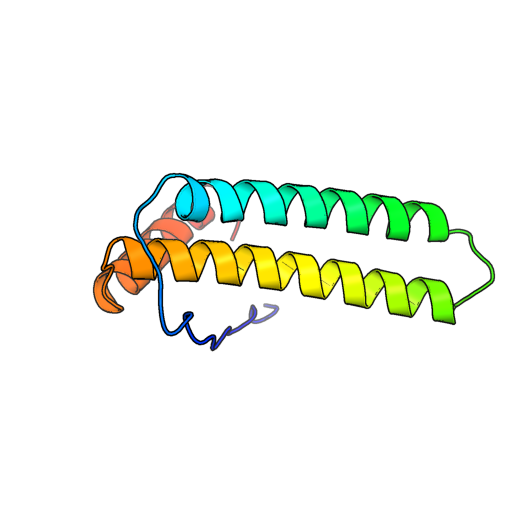859 1.00 96.50 83 VAL A C 1
ATOM 657 O O . VAL A 1 83 ? -3.735 7.290 10.731 1.00 96.50 83 VAL A O 1
ATOM 660 N N . ASP A 1 84 ? -5.666 8.343 11.179 1.00 95.50 84 ASP A N 1
ATOM 661 C CA . ASP A 1 84 ? -5.081 9.677 11.379 1.00 95.50 84 ASP A CA 1
ATOM 662 C C . ASP A 1 84 ? -4.030 9.661 12.499 1.00 95.50 84 ASP A C 1
ATOM 664 O O . AS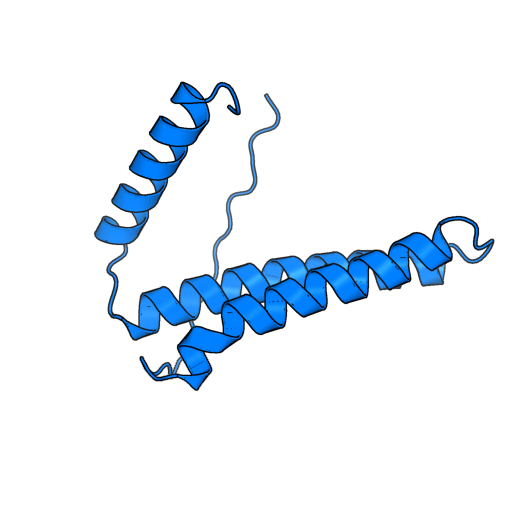P A 1 84 ? -2.907 10.156 12.348 1.00 95.50 84 ASP A O 1
ATOM 668 N N . ASP A 1 85 ? -4.351 9.006 13.615 1.00 98.00 85 ASP A N 1
ATOM 669 C CA . ASP A 1 85 ? -3.420 8.815 14.721 1.00 98.00 85 ASP A CA 1
ATOM 670 C C . ASP A 1 85 ? -2.201 7.969 14.321 1.00 98.00 85 ASP A C 1
ATOM 672 O O . ASP A 1 85 ? -1.080 8.221 14.780 1.00 98.00 85 ASP A O 1
ATOM 676 N N . ALA A 1 86 ? -2.386 6.951 13.475 1.00 97.44 86 ALA A N 1
ATOM 677 C CA . ALA A 1 86 ? -1.291 6.140 12.953 1.00 97.44 86 ALA A CA 1
ATOM 678 C C . ALA A 1 86 ? -0.372 6.934 12.010 1.00 97.44 86 ALA A C 1
ATOM 680 O O . ALA A 1 86 ? 0.851 6.778 12.114 1.00 97.44 86 ALA A O 1
ATOM 681 N N . ILE A 1 87 ? -0.932 7.804 11.161 1.00 94.38 87 ILE A N 1
ATOM 682 C CA . ILE A 1 87 ? -0.191 8.723 10.282 1.00 94.38 87 ILE A CA 1
ATOM 683 C C . ILE A 1 87 ? 0.651 9.684 11.123 1.00 94.38 87 ILE A C 1
ATOM 685 O O . ILE A 1 87 ? 1.865 9.751 10.934 1.00 94.38 87 ILE A O 1
ATOM 689 N N . ARG A 1 88 ? 0.067 10.329 12.142 1.00 96.12 88 ARG A N 1
ATOM 690 C CA . ARG A 1 88 ? 0.818 11.215 13.048 1.00 96.12 88 ARG A CA 1
ATOM 691 C C . ARG A 1 88 ? 1.998 10.493 13.705 1.00 96.12 88 ARG A C 1
ATOM 693 O O . ARG A 1 88 ? 3.125 10.985 13.680 1.00 96.12 88 ARG A O 1
ATOM 700 N N . ARG A 1 89 ? 1.772 9.288 14.249 1.00 97.69 89 ARG A N 1
ATOM 701 C CA . ARG A 1 89 ? 2.857 8.477 14.837 1.00 97.69 89 ARG A CA 1
ATOM 702 C C . ARG A 1 89 ? 3.913 8.082 13.801 1.00 97.69 89 ARG A C 1
ATOM 704 O O . ARG A 1 89 ? 5.070 7.875 14.165 1.00 97.69 89 ARG A O 1
ATOM 711 N N . MET A 1 90 ? 3.532 7.866 12.542 1.00 96.31 90 MET A N 1
ATOM 712 C CA . MET A 1 90 ? 4.467 7.562 11.457 1.00 96.31 90 MET A CA 1
ATOM 713 C C . MET A 1 90 ? 5.361 8.765 11.146 1.00 96.31 90 MET A C 1
ATOM 715 O O . MET A 1 90 ? 6.579 8.586 11.079 1.00 96.31 90 MET A O 1
ATOM 719 N N . ASP A 1 91 ? 4.789 9.961 11.031 1.00 94.56 91 ASP A N 1
ATOM 720 C CA . ASP A 1 91 ? 5.533 11.195 10.764 1.00 94.56 91 ASP A CA 1
ATOM 721 C C . ASP A 1 91 ? 6.495 11.540 11.898 1.00 94.56 91 ASP A C 1
ATOM 723 O O . ASP A 1 91 ? 7.668 11.806 11.641 1.00 94.56 91 ASP A O 1
ATOM 727 N N . GLU A 1 92 ? 6.064 11.413 13.157 1.00 96.94 92 GLU A N 1
ATOM 728 C CA . GLU A 1 92 ? 6.938 11.575 14.328 1.00 96.94 92 GLU A CA 1
ATOM 729 C C . GLU A 1 92 ? 8.160 10.643 14.256 1.00 96.94 92 GLU A C 1
ATOM 731 O O . GLU A 1 92 ? 9.295 11.082 14.459 1.00 96.94 92 GLU A O 1
ATOM 736 N N . ARG A 1 93 ? 7.956 9.362 13.902 1.00 97.31 93 ARG A N 1
ATOM 737 C CA . ARG A 1 93 ? 9.057 8.396 13.721 1.00 97.31 93 ARG A CA 1
ATOM 738 C C . ARG A 1 93 ? 9.958 8.742 12.538 1.00 97.31 93 ARG A C 1
ATOM 740 O O . ARG A 1 93 ? 11.149 8.439 12.581 1.00 97.31 93 ARG A O 1
ATOM 747 N N . ASN A 1 94 ? 9.413 9.291 11.456 1.00 95.25 94 ASN A N 1
ATOM 748 C CA . ASN A 1 94 ? 10.206 9.670 10.289 1.00 95.25 94 ASN A CA 1
ATOM 749 C C . ASN A 1 94 ? 11.033 10.934 10.566 1.00 95.25 94 ASN A C 1
ATOM 751 O O . ASN A 1 94 ? 12.229 10.937 10.266 1.00 95.25 94 ASN A O 1
ATOM 755 N N . GLY A 1 95 ? 10.451 11.935 11.229 1.00 94.94 95 GLY A N 1
ATOM 756 C CA . GLY A 1 95 ? 11.151 13.133 11.694 1.00 94.94 95 GLY A CA 1
ATOM 757 C C . GLY A 1 95 ? 12.248 12.805 12.709 1.00 94.94 95 GLY A C 1
ATOM 758 O O . GLY A 1 95 ? 13.387 13.234 12.550 1.00 94.94 95 GLY A O 1
ATOM 759 N N . SER A 1 96 ? 11.980 11.928 13.687 1.00 95.94 96 SER A N 1
ATOM 760 C CA . SER A 1 96 ? 13.007 11.493 14.651 1.00 95.94 96 SER A CA 1
ATOM 761 C C . SER A 1 96 ? 14.174 10.733 14.002 1.00 95.94 96 SER A C 1
ATOM 763 O O . SER A 1 96 ? 15.234 10.593 14.607 1.00 95.94 96 SER A O 1
ATOM 765 N N . ARG A 1 97 ? 13.976 10.194 12.791 1.00 96.81 97 ARG A N 1
ATOM 766 C CA . ARG A 1 97 ? 14.997 9.503 11.984 1.00 96.81 97 ARG A CA 1
ATOM 767 C C . ARG A 1 97 ? 15.665 10.418 10.950 1.00 96.81 97 ARG A C 1
ATOM 769 O O . ARG A 1 97 ? 16.494 9.921 10.192 1.00 96.81 97 ARG A O 1
ATOM 776 N N . GLY A 1 98 ? 15.301 11.702 10.884 1.00 94.75 98 GLY A N 1
ATOM 777 C CA . GLY A 1 98 ? 15.826 12.658 9.903 1.00 94.75 98 GLY A CA 1
ATOM 778 C C . GLY A 1 98 ? 15.428 12.349 8.456 1.00 94.75 98 GLY A C 1
ATOM 779 O O . GLY A 1 98 ? 16.194 12.632 7.539 1.00 94.75 98 GLY A O 1
ATOM 780 N N . ARG A 1 99 ? 14.275 11.694 8.250 1.00 89.44 99 ARG A N 1
ATOM 781 C CA . ARG A 1 99 ? 13.725 11.375 6.916 1.00 89.44 99 ARG A CA 1
ATOM 782 C C . ARG A 1 99 ? 12.741 12.435 6.406 1.00 89.44 99 ARG A C 1
ATOM 784 O O . ARG A 1 99 ? 12.373 12.374 5.236 1.00 89.44 99 ARG A O 1
ATOM 791 N N . LEU A 1 100 ? 12.309 13.334 7.291 1.00 85.06 100 LEU A N 1
ATOM 792 C CA . LEU A 1 100 ? 11.440 14.489 7.051 1.00 85.06 100 LEU A CA 1
ATOM 793 C C . LEU A 1 100 ? 12.125 15.748 7.583 1.00 85.06 100 LEU A C 1
ATOM 795 O O . LEU A 1 100 ? 12.876 15.604 8.579 1.00 85.06 100 LEU A O 1
#